Protein AF-A0A2T1G6W3-F1 (afdb_monomer)

Nearest PDB structures (foldseek):
  4z49-assembly1_A  TM=8.421E-01  e=3.436E-03  Homo sapiens
  2cb9-assembly1_A  TM=8.419E-01  e=1.562E-01  Bacillus subtilis
  1jmk-assembly1_C  TM=7.983E-01  e=1.045E-01  Bacillus subtilis
  2cbg-assembly1_A  TM=8.289E-01  e=2.042E-01  Bacillus subt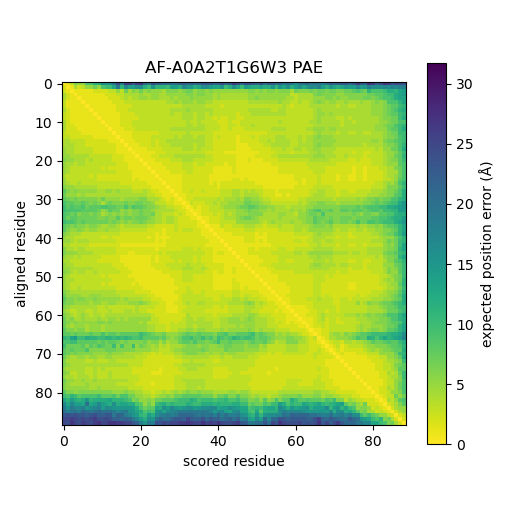ilis
  8w2d-assembly2_B  TM=5.498E-01  e=6.377E-01  Paraburkholderia acidicola

Foldseek 3Di:
DDPVVVVVVCVVPDDAAADADEDEAEAEPDDDPVCVVPQQSPCVVRYNHHYHYHYAYDDPVPCCDPPNVVRVVVVVVVVVVVVVVVVVD

InterPro domains:
  IPR029058 Alpha/Beta hydrolase fold [G3DSA:3.40.50.1820] (2-84)
  IPR029058 Alpha/Beta hydrolase fold [SSF53474] (4-80)

Structure (mmCIF, N/CA/C/O backbone):
data_AF-A0A2T1G6W3-F1
#
_entry.id   AF-A0A2T1G6W3-F1
#
loop_
_atom_site.group_PDB
_atom_site.id
_atom_site.type_symbol
_atom_site.label_atom_id
_atom_site.label_alt_id
_atom_site.label_comp_id
_atom_site.label_asym_id
_atom_site.label_entity_id
_atom_site.label_seq_id
_atom_site.pdbx_PDB_ins_code
_atom_site.Cartn_x
_atom_site.Cartn_y
_atom_site.Cartn_z
_atom_site.occupancy
_atom_site.B_iso_or_equiv
_atom_site.auth_seq_id
_atom_site.auth_comp_id
_atom_site.auth_asym_id
_atom_site.auth_atom_id
_atom_site.pdbx_PDB_model_num
ATOM 1 N N . LEU A 1 1 ? -5.551 -23.746 -17.389 1.00 66.00 1 LEU A N 1
ATOM 2 C CA . LEU A 1 1 ? -5.546 -22.269 -17.305 1.00 66.00 1 LEU A CA 1
ATOM 3 C C . LEU A 1 1 ? -4.136 -21.824 -16.959 1.00 66.00 1 LEU A C 1
ATOM 5 O O . LEU A 1 1 ? -3.506 -22.485 -16.139 1.00 66.00 1 LEU A O 1
ATOM 9 N N . ASN A 1 2 ? -3.627 -20.786 -17.619 1.00 93.50 2 ASN A N 1
ATOM 10 C CA . ASN A 1 2 ? -2.352 -20.164 -17.263 1.00 93.50 2 ASN A CA 1
ATOM 11 C C . ASN A 1 2 ? -2.510 -19.454 -15.903 1.00 93.50 2 ASN A C 1
ATOM 13 O O . ASN A 1 2 ? -3.562 -18.878 -15.634 1.00 93.50 2 ASN A O 1
ATOM 17 N N . ILE A 1 3 ? -1.489 -19.508 -15.043 1.00 95.31 3 ILE A N 1
ATOM 18 C CA . ILE A 1 3 ? -1.501 -18.873 -13.712 1.00 95.31 3 ILE A CA 1
ATOM 19 C C . ILE A 1 3 ? -1.770 -17.366 -13.827 1.00 95.31 3 ILE A C 1
ATOM 21 O O . ILE A 1 3 ? -2.517 -16.817 -13.021 1.00 95.31 3 ILE A O 1
ATOM 25 N N . ILE A 1 4 ? -1.208 -16.714 -14.849 1.00 95.50 4 ILE A N 1
ATOM 26 C CA . ILE A 1 4 ? -1.404 -15.278 -15.081 1.00 95.50 4 ILE A CA 1
ATOM 27 C C . ILE A 1 4 ? -2.881 -14.978 -15.368 1.00 95.50 4 ILE A C 1
ATOM 29 O O . ILE A 1 4 ? -3.453 -14.091 -14.741 1.00 95.50 4 ILE A O 1
ATOM 33 N N . ASP A 1 5 ? -3.518 -15.769 -16.236 1.00 96.06 5 ASP A N 1
ATOM 34 C CA . ASP A 1 5 ? -4.935 -15.597 -16.583 1.00 96.06 5 ASP A CA 1
ATOM 35 C C . ASP A 1 5 ? -5.842 -15.813 -15.363 1.00 96.06 5 ASP A C 1
ATOM 37 O O . ASP A 1 5 ? -6.810 -15.079 -15.163 1.00 96.06 5 ASP A O 1
ATOM 41 N N . CYS A 1 6 ? -5.516 -16.792 -14.511 1.00 97.00 6 CYS A N 1
ATOM 42 C CA . CYS A 1 6 ? -6.243 -17.026 -13.263 1.00 97.00 6 CYS A CA 1
ATOM 43 C C . CYS A 1 6 ? -6.151 -15.829 -12.309 1.00 97.00 6 CYS A C 1
ATOM 45 O O . CYS A 1 6 ? -7.166 -15.436 -11.736 1.00 97.00 6 CYS A O 1
ATOM 47 N N . ASN A 1 7 ? -4.958 -15.251 -12.142 1.00 96.56 7 ASN A N 1
ATOM 48 C CA . ASN A 1 7 ? -4.756 -14.101 -11.262 1.00 96.56 7 ASN A CA 1
ATOM 49 C C . ASN A 1 7 ? -5.508 -12.871 -11.777 1.00 96.56 7 ASN A C 1
ATOM 51 O O . ASN A 1 7 ? -6.201 -12.222 -10.997 1.00 96.56 7 ASN A O 1
ATOM 55 N N . LEU A 1 8 ? -5.450 -12.611 -13.088 1.00 96.31 8 LEU A N 1
ATOM 56 C CA . LEU A 1 8 ? -6.199 -11.520 -13.713 1.00 96.31 8 LEU A CA 1
ATOM 57 C C . LEU A 1 8 ? -7.711 -11.704 -13.530 1.00 96.31 8 LEU A C 1
ATOM 59 O O . LEU A 1 8 ? -8.426 -10.771 -13.172 1.00 96.31 8 LEU A O 1
ATOM 63 N N . GLN A 1 9 ? -8.216 -12.922 -13.730 1.00 97.31 9 GL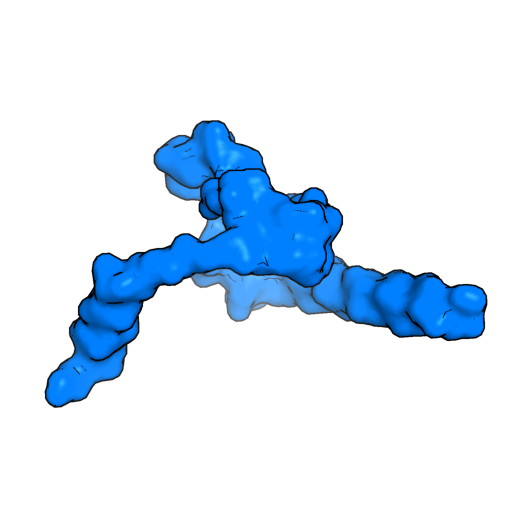N A N 1
ATOM 64 C CA . GLN A 1 9 ? -9.637 -13.203 -13.541 1.00 97.31 9 GLN A CA 1
ATOM 65 C C . GLN A 1 9 ? -10.068 -13.036 -12.077 1.00 97.31 9 GLN A C 1
ATOM 67 O O . GLN A 1 9 ? -11.172 -12.551 -11.817 1.00 97.31 9 GLN A O 1
ATOM 72 N N . ALA A 1 10 ? -9.222 -13.439 -11.127 1.00 97.06 10 ALA A N 1
ATOM 73 C CA . ALA A 1 10 ? -9.476 -13.259 -9.703 1.00 97.06 10 ALA A CA 1
ATOM 74 C C . ALA A 1 10 ? -9.501 -11.773 -9.321 1.00 97.06 10 ALA A C 1
ATOM 76 O O . ALA A 1 10 ? -10.422 -11.355 -8.624 1.00 97.06 10 ALA A O 1
ATOM 77 N N . GLU A 1 11 ? -8.555 -10.979 -9.825 1.00 95.62 11 GLU A N 1
ATOM 78 C CA . GLU A 1 11 ? -8.502 -9.527 -9.630 1.00 95.62 11 GLU A CA 1
ATOM 79 C C . GLU A 1 11 ? -9.782 -8.843 -10.133 1.00 95.62 11 GLU A C 1
ATOM 81 O O . GLU A 1 11 ? -10.441 -8.134 -9.375 1.00 95.62 11 GLU A O 1
ATOM 86 N N . LEU A 1 12 ? -10.207 -9.136 -11.368 1.00 96.38 12 LEU A N 1
ATOM 87 C CA . LEU A 1 12 ? -11.420 -8.556 -11.964 1.00 96.38 12 LEU A CA 1
ATOM 88 C C . LEU A 1 12 ? -12.703 -8.910 -11.195 1.00 96.38 12 LEU A C 1
ATOM 90 O O . LEU A 1 12 ? -13.647 -8.112 -11.134 1.00 96.38 12 LEU A O 1
ATOM 94 N N . ASN A 1 13 ? -12.753 -10.112 -10.618 1.00 97.81 13 ASN A N 1
ATOM 95 C CA . ASN A 1 13 ? -13.915 -10.610 -9.885 1.00 97.81 13 ASN A CA 1
ATOM 96 C C . ASN A 1 13 ? -13.922 -10.187 -8.416 1.00 97.81 13 ASN A C 1
ATOM 98 O O 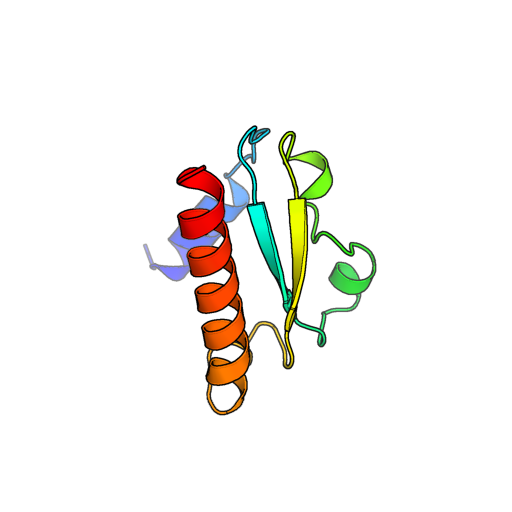. ASN A 1 13 ? -14.985 -10.193 -7.787 1.00 97.81 13 ASN A O 1
ATOM 102 N N . TYR A 1 14 ? -12.766 -9.836 -7.853 1.00 97.44 14 TYR A N 1
ATOM 103 C CA . TYR A 1 14 ? -12.675 -9.453 -6.457 1.00 97.44 14 TYR A CA 1
ATOM 104 C C . TYR A 1 14 ? -13.435 -8.146 -6.208 1.00 97.44 14 TYR A C 1
ATOM 106 O O . TYR A 1 14 ? -13.411 -7.193 -6.991 1.00 97.44 14 TYR A O 1
ATOM 114 N N . ARG A 1 15 ? -14.171 -8.119 -5.099 1.00 96.88 15 ARG A N 1
ATOM 115 C CA . ARG A 1 15 ? -14.878 -6.937 -4.610 1.00 96.88 15 ARG A CA 1
ATOM 116 C C . ARG A 1 15 ? -14.390 -6.693 -3.198 1.00 96.88 15 ARG A C 1
ATOM 118 O O . ARG A 1 15 ? -14.772 -7.420 -2.278 1.00 96.88 15 ARG A O 1
ATOM 125 N N . ALA A 1 16 ? -13.501 -5.712 -3.065 1.00 95.69 16 ALA A N 1
ATOM 126 C CA . ALA A 1 16 ? -12.953 -5.324 -1.779 1.00 95.69 16 ALA A CA 1
ATOM 127 C C . ALA A 1 16 ? -14.085 -4.919 -0.824 1.00 95.69 16 ALA A C 1
ATOM 129 O O . ALA A 1 16 ? -15.084 -4.325 -1.229 1.00 95.69 16 ALA A O 1
ATOM 130 N N . ARG A 1 17 ? -13.939 -5.292 0.446 1.00 96.94 17 ARG A N 1
ATOM 131 C CA . ARG A 1 17 ? -14.876 -4.958 1.522 1.00 96.94 17 ARG A CA 1
ATOM 132 C C . ARG A 1 17 ? -14.153 -4.109 2.549 1.00 96.94 17 ARG A C 1
ATOM 134 O O . ARG A 1 17 ? -12.928 -4.180 2.639 1.00 96.94 17 ARG A O 1
ATOM 141 N N . SER A 1 18 ? -14.916 -3.369 3.344 1.00 97.88 18 SER A N 1
ATOM 142 C CA . SER A 1 18 ? -14.343 -2.601 4.441 1.00 97.88 18 SER A CA 1
ATOM 143 C C . SER A 1 18 ? -13.555 -3.503 5.393 1.00 97.88 18 SER A C 1
ATOM 145 O O . SER A 1 18 ? -14.001 -4.601 5.738 1.00 97.88 18 SER A O 1
ATOM 147 N N . TYR A 1 19 ? -12.388 -3.030 5.815 1.00 97.81 19 TYR A N 1
ATOM 148 C CA . TYR A 1 19 ? -11.483 -3.728 6.712 1.00 97.81 19 TYR A CA 1
ATOM 149 C C . TYR A 1 19 ? -11.300 -2.913 8.001 1.00 97.81 19 TYR A C 1
ATOM 151 O O . TYR A 1 19 ? -10.799 -1.788 7.941 1.00 97.81 19 TYR A O 1
ATOM 159 N N . PRO A 1 20 ? -11.696 -3.451 9.169 1.00 97.50 20 PRO A N 1
ATOM 160 C CA . PRO A 1 20 ? -11.656 -2.702 10.421 1.00 97.50 20 PRO A CA 1
ATOM 161 C C . PRO A 1 20 ? -10.297 -2.706 11.116 1.00 97.50 20 PRO A C 1
ATOM 163 O O . PRO A 1 20 ? -10.124 -1.985 12.093 1.00 97.50 20 PRO A O 1
ATOM 166 N N . GLY A 1 21 ? -9.352 -3.524 10.653 1.00 96.25 21 GLY A N 1
ATOM 167 C CA . GLY A 1 21 ? -8.013 -3.565 11.223 1.00 96.25 21 GLY A CA 1
ATOM 168 C C . GLY A 1 21 ? -7.130 -2.422 10.730 1.00 96.25 21 GLY A C 1
ATOM 169 O O . GLY A 1 21 ? -7.413 -1.770 9.724 1.00 96.25 21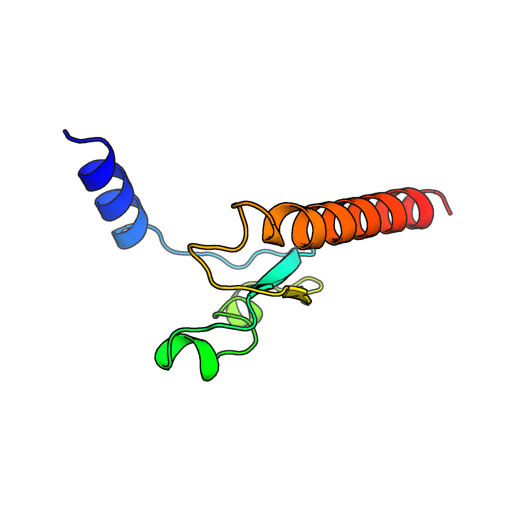 GLY A O 1
ATOM 170 N N . ASP A 1 22 ? -6.014 -2.237 11.424 1.00 95.94 22 ASP A N 1
ATOM 171 C CA . ASP A 1 22 ? -4.996 -1.271 11.033 1.00 95.94 22 ASP A CA 1
ATOM 172 C C . ASP A 1 22 ? -4.161 -1.795 9.858 1.00 95.94 22 ASP A C 1
ATOM 174 O O . ASP A 1 22 ? -3.765 -2.966 9.833 1.00 95.94 22 ASP A O 1
ATOM 178 N N . ILE A 1 23 ? -3.840 -0.912 8.912 1.00 96.62 23 ILE A N 1
ATOM 179 C CA . ILE A 1 23 ? -2.994 -1.194 7.748 1.00 96.62 23 ILE A CA 1
ATOM 180 C C . ILE A 1 23 ? -1.808 -0.228 7.725 1.00 96.62 23 ILE A C 1
ATOM 182 O O . ILE A 1 23 ? -1.973 0.986 7.835 1.00 96.62 23 ILE A O 1
ATOM 186 N N . ASP A 1 24 ? -0.610 -0.781 7.529 1.00 97.06 24 ASP A N 1
ATOM 187 C CA . ASP A 1 24 ? 0.579 -0.035 7.120 1.00 97.06 24 ASP A CA 1
ATOM 188 C C . ASP A 1 24 ? 0.761 -0.215 5.606 1.00 97.06 24 ASP A C 1
ATOM 190 O O . ASP A 1 24 ? 1.038 -1.317 5.129 1.00 97.06 24 ASP A O 1
ATOM 194 N N . LEU A 1 25 ? 0.561 0.858 4.843 1.00 97.00 25 LEU A N 1
ATOM 195 C CA . LEU A 1 25 ? 0.678 0.888 3.389 1.00 97.00 25 LEU A CA 1
ATOM 196 C C . LEU A 1 25 ? 2.047 1.441 2.985 1.00 97.00 25 LEU A C 1
ATOM 198 O O . LEU A 1 25 ? 2.332 2.617 3.198 1.00 97.00 25 LEU A O 1
ATOM 202 N N . PHE A 1 26 ? 2.878 0.620 2.345 1.00 95.81 26 PHE A N 1
ATOM 203 C CA . PHE A 1 26 ? 4.165 1.057 1.798 1.00 95.81 26 PHE A CA 1
ATOM 204 C C . PHE A 1 26 ? 3.987 1.544 0.357 1.00 95.81 26 PHE A C 1
ATOM 206 O O . PHE A 1 26 ? 3.756 0.754 -0.559 1.00 95.81 26 PHE A O 1
ATOM 213 N N . ARG A 1 27 ? 4.068 2.859 0.153 1.00 95.69 27 ARG A N 1
ATOM 214 C CA . ARG A 1 27 ? 3.827 3.522 -1.133 1.00 95.69 27 ARG A CA 1
ATOM 215 C C . ARG A 1 27 ? 5.148 3.872 -1.810 1.00 95.69 27 ARG A C 1
ATOM 217 O O . ARG A 1 27 ? 5.918 4.654 -1.271 1.00 95.69 27 ARG A O 1
ATOM 224 N N . CYS A 1 28 ? 5.397 3.372 -3.017 1.00 94.31 28 CYS A N 1
ATOM 225 C CA . CYS A 1 28 ? 6.580 3.776 -3.785 1.00 94.31 28 CYS A CA 1
ATOM 226 C C . CYS A 1 28 ? 6.508 5.258 -4.204 1.00 94.31 28 CYS A C 1
ATOM 228 O O . CYS A 1 28 ? 5.434 5.741 -4.557 1.00 94.31 28 CYS A O 1
ATOM 230 N N . GLN A 1 29 ? 7.628 5.976 -4.216 1.00 92.38 29 GLN A N 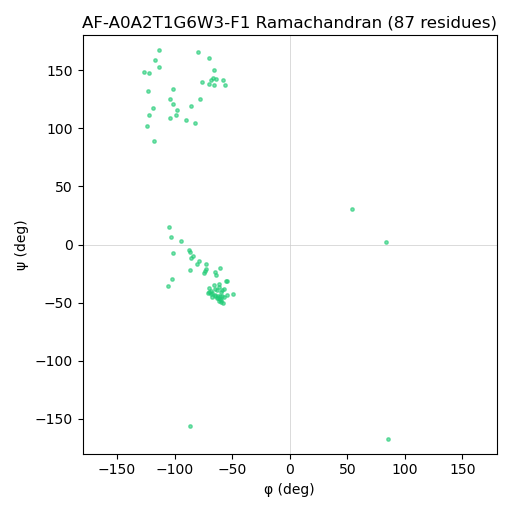1
ATOM 231 C CA . GLN A 1 29 ? 7.679 7.370 -4.678 1.00 92.38 29 GLN A CA 1
ATOM 232 C C . GLN A 1 29 ? 7.480 7.480 -6.194 1.00 92.38 29 GLN A C 1
ATOM 234 O O . GLN A 1 29 ? 6.804 8.390 -6.673 1.00 92.38 29 GLN A O 1
ATOM 239 N N . VAL A 1 30 ? 8.030 6.533 -6.963 1.00 92.81 30 VAL A N 1
ATOM 240 C CA . VAL A 1 30 ? 7.828 6.486 -8.414 1.00 92.81 30 VAL A CA 1
ATOM 241 C C . VAL A 1 30 ? 6.498 5.797 -8.703 1.00 92.81 30 VAL A C 1
ATOM 243 O O . VAL A 1 30 ? 6.371 4.573 -8.605 1.00 92.81 30 VAL A O 1
ATOM 246 N N . GLN A 1 31 ? 5.504 6.605 -9.066 1.00 92.56 31 GLN A N 1
ATOM 247 C CA . GLN A 1 31 ? 4.138 6.176 -9.356 1.00 92.56 31 GLN A CA 1
ATOM 248 C C . GLN A 1 31 ? 3.780 6.384 -10.825 1.00 92.56 31 GLN A C 1
ATOM 250 O O . GLN A 1 31 ? 4.283 7.292 -11.487 1.00 92.56 31 GLN A O 1
ATOM 255 N N . LEU A 1 32 ? 2.853 5.562 -11.316 1.00 89.00 32 LEU A N 1
ATOM 256 C CA . LEU A 1 32 ? 2.120 5.892 -12.534 1.00 89.00 32 LEU A CA 1
ATOM 257 C C . LEU A 1 32 ? 1.253 7.131 -12.278 1.00 89.00 32 LEU A C 1
ATOM 259 O O . LEU A 1 32 ? 0.801 7.356 -11.153 1.00 89.00 32 LEU A O 1
ATOM 263 N N . LEU A 1 33 ? 1.010 7.925 -13.322 1.00 87.94 33 LEU A N 1
ATOM 264 C CA . LEU A 1 33 ? 0.284 9.192 -13.202 1.00 87.94 33 LEU A CA 1
ATOM 265 C C . LEU A 1 33 ? -1.087 9.010 -12.535 1.00 87.94 33 LEU A C 1
ATOM 267 O O . LEU A 1 33 ? -1.434 9.769 -11.637 1.00 87.94 33 LEU A O 1
ATOM 271 N N . GLU A 1 34 ? -1.822 7.969 -12.914 1.00 87.44 34 GLU A N 1
ATOM 272 C CA . GLU A 1 34 ? -3.131 7.640 -12.340 1.00 87.44 34 GLU A CA 1
ATOM 273 C C . GLU A 1 34 ? -3.057 7.444 -10.818 1.00 87.44 34 GLU A C 1
ATOM 275 O O . GLU A 1 34 ? -3.832 8.041 -10.077 1.00 87.44 34 GLU A O 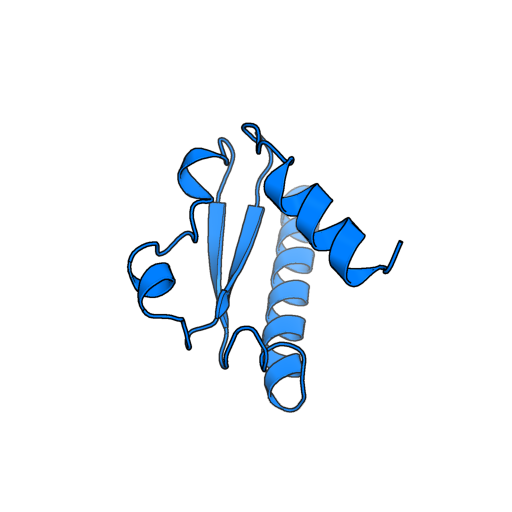1
ATOM 280 N N . ASN A 1 35 ? -2.050 6.715 -10.331 1.00 87.44 35 ASN A N 1
ATOM 281 C CA . ASN A 1 35 ? -1.857 6.450 -8.902 1.00 87.44 35 ASN A CA 1
ATOM 282 C C . ASN A 1 35 ? -1.356 7.673 -8.127 1.00 87.44 35 ASN A C 1
ATOM 284 O O . ASN A 1 35 ? -1.520 7.748 -6.907 1.00 87.44 35 ASN A O 1
ATOM 288 N N . SER A 1 36 ? -0.719 8.635 -8.802 1.00 85.44 36 SER A N 1
ATOM 289 C CA . SER A 1 36 ? -0.212 9.850 -8.154 1.00 85.44 36 SER A CA 1
ATOM 290 C C . SER A 1 36 ? -1.335 10.719 -7.578 1.00 85.44 36 SER A C 1
ATOM 292 O O . SER A 1 36 ? -1.118 11.401 -6.580 1.00 85.44 36 SER A O 1
ATOM 294 N N . LEU A 1 37 ? -2.544 10.618 -8.143 1.00 89.31 37 LEU A N 1
ATOM 295 C CA . LEU A 1 37 ? -3.736 11.343 -7.700 1.00 89.31 37 LEU A CA 1
ATOM 296 C C . LEU A 1 37 ? -4.406 10.730 -6.462 1.00 89.31 37 LEU A C 1
ATOM 298 O O . LEU A 1 37 ? -5.226 11.393 -5.832 1.00 89.31 37 LEU A O 1
ATOM 302 N N . TYR A 1 38 ? -4.042 9.499 -6.095 1.00 92.81 38 TYR A N 1
ATOM 303 C CA . TYR A 1 38 ? -4.595 8.777 -4.948 1.00 92.81 38 TYR A CA 1
ATOM 304 C C . TYR A 1 38 ? -3.474 8.490 -3.946 1.00 92.81 38 TYR A C 1
ATOM 306 O O . TYR A 1 38 ? -2.823 7.446 -4.054 1.00 92.81 38 TYR A O 1
ATOM 314 N N . PRO A 1 39 ? -3.192 9.398 -2.988 1.00 92.06 39 PRO A N 1
ATOM 315 C CA . PRO A 1 39 ? -2.102 9.233 -2.020 1.00 92.06 39 PRO A CA 1
ATOM 316 C C . PRO A 1 39 ? -2.174 7.919 -1.232 1.00 92.06 39 PRO A C 1
ATOM 318 O O . PRO A 1 39 ? -1.146 7.323 -0.922 1.00 92.06 39 PRO A O 1
ATOM 321 N N . ASP A 1 40 ? -3.380 7.419 -0.989 1.00 95.69 40 ASP A N 1
ATOM 322 C CA . ASP A 1 40 ? -3.680 6.175 -0.282 1.00 95.69 40 ASP A CA 1
ATOM 323 C C . ASP A 1 40 ? -3.873 4.959 -1.201 1.00 95.69 40 ASP A C 1
ATOM 325 O O . ASP A 1 40 ? -4.200 3.882 -0.713 1.00 95.69 40 ASP A O 1
ATOM 329 N N . LEU A 1 41 ? -3.697 5.112 -2.519 1.00 95.19 41 LEU A N 1
ATOM 330 C CA . LEU A 1 41 ? -3.925 4.067 -3.525 1.00 95.19 41 LEU A CA 1
ATOM 331 C C . LEU A 1 41 ? -5.333 3.437 -3.447 1.00 95.19 41 LEU A C 1
ATOM 333 O O . LEU A 1 41 ? -5.497 2.259 -3.758 1.00 95.19 41 LEU A O 1
ATOM 337 N N . GLY A 1 42 ? -6.339 4.204 -3.010 1.00 94.31 42 GLY A N 1
ATOM 338 C CA . GLY A 1 42 ? -7.728 3.747 -2.880 1.00 94.31 42 GLY A CA 1
ATOM 339 C C . GLY A 1 42 ? -8.041 3.006 -1.576 1.00 94.31 42 GLY A C 1
ATOM 340 O O . GLY A 1 42 ? -9.170 2.558 -1.381 1.00 94.31 42 GLY A O 1
ATOM 341 N N . TRP A 1 43 ? -7.080 2.876 -0.655 1.00 97.12 43 TRP A N 1
ATOM 342 C CA . TRP A 1 43 ? -7.305 2.187 0.619 1.00 97.12 43 TRP A CA 1
ATOM 343 C C . TRP A 1 43 ? -8.140 2.992 1.621 1.00 97.12 43 TRP A C 1
ATOM 345 O O . TRP A 1 43 ? -8.779 2.383 2.480 1.00 97.12 43 TRP A O 1
ATOM 355 N N . GLY A 1 44 ? -8.177 4.324 1.531 1.00 96.25 44 GLY A N 1
ATOM 356 C CA . GLY A 1 44 ? -8.892 5.173 2.488 1.00 96.25 44 GLY A CA 1
ATOM 357 C C . GLY A 1 44 ? -10.407 4.975 2.490 1.00 96.25 44 GLY A C 1
ATOM 358 O O . GLY A 1 44 ? -11.045 5.201 3.512 1.00 96.25 44 GLY A O 1
ATOM 359 N N . GLU A 1 45 ? -10.989 4.482 1.395 1.00 95.38 45 GLU A N 1
ATOM 360 C CA . GLU A 1 45 ? -12.418 4.139 1.332 1.00 95.38 45 GLU A CA 1
ATOM 361 C C . GLU A 1 45 ? -12.736 2.769 1.959 1.00 95.38 45 GLU A C 1
ATOM 363 O O . GLU A 1 45 ? -13.891 2.463 2.262 1.00 95.38 45 GLU A O 1
ATOM 368 N N . LEU A 1 46 ? -11.719 1.925 2.151 1.00 97.62 46 LEU A N 1
ATOM 369 C CA . LEU A 1 46 ? -11.876 0.541 2.598 1.00 97.62 46 LEU A CA 1
ATOM 370 C C . LEU A 1 46 ? -11.467 0.352 4.059 1.00 97.62 46 LEU A C 1
ATOM 372 O O . LEU A 1 46 ? -12.070 -0.457 4.762 1.00 97.62 46 LEU A O 1
ATOM 376 N N . VAL A 1 47 ? -10.446 1.058 4.534 1.00 98.12 47 VAL A N 1
ATOM 377 C CA . VAL A 1 47 ? -9.926 0.878 5.894 1.00 98.12 47 VAL A CA 1
ATOM 378 C C . VAL A 1 47 ? -10.723 1.726 6.875 1.00 98.12 47 VAL A C 1
ATOM 380 O O . VAL A 1 47 ? -10.735 2.947 6.780 1.00 98.12 47 VAL A O 1
ATOM 383 N N . THR A 1 48 ? -11.364 1.079 7.850 1.00 97.50 48 THR A N 1
ATOM 384 C CA . THR A 1 48 ? -12.069 1.779 8.940 1.00 97.50 48 THR A CA 1
ATOM 385 C C . THR A 1 48 ? -11.270 1.804 10.244 1.00 97.50 48 THR A C 1
ATOM 387 O O . THR A 1 48 ? -11.693 2.447 11.201 1.00 97.50 48 THR A O 1
ATOM 390 N N . GLY A 1 49 ? -10.141 1.089 10.296 1.00 96.06 49 GLY A N 1
ATOM 391 C CA . GLY A 1 49 ? -9.117 1.228 11.332 1.00 96.06 49 GLY A CA 1
ATOM 392 C C . GLY A 1 49 ? -8.110 2.333 10.993 1.00 96.06 49 GLY A C 1
ATOM 393 O O . GLY A 1 49 ? -8.390 3.244 10.212 1.00 96.06 49 GLY A O 1
ATOM 394 N N . ARG A 1 50 ? -6.902 2.254 11.553 1.00 96.00 50 ARG A N 1
ATOM 395 C CA . ARG A 1 50 ? -5.812 3.174 11.210 1.00 96.00 50 ARG A CA 1
ATOM 396 C C . ARG A 1 50 ? -5.184 2.788 9.872 1.00 96.00 50 ARG A C 1
ATOM 398 O O . ARG A 1 50 ? -4.659 1.687 9.732 1.00 96.00 50 ARG A O 1
ATOM 405 N N . LEU A 1 51 ? -5.132 3.728 8.933 1.00 97.56 51 LEU A N 1
ATOM 406 C CA . LEU A 1 51 ? -4.324 3.618 7.717 1.00 97.56 51 LEU A CA 1
ATOM 407 C C . LEU A 1 51 ? -3.069 4.489 7.851 1.00 97.56 51 LEU A C 1
ATOM 409 O O . LEU A 1 51 ? -3.157 5.714 7.831 1.00 97.56 51 LEU A O 1
ATOM 413 N N . GLN A 1 52 ? -1.903 3.861 7.995 1.00 97.31 52 GLN A N 1
ATOM 414 C CA . GLN A 1 52 ? -0.612 4.547 8.025 1.00 97.31 52 GLN A CA 1
ATOM 415 C C . GLN A 1 52 ? 0.103 4.349 6.691 1.00 97.31 52 GLN A C 1
ATOM 417 O O . GLN A 1 52 ? 0.335 3.218 6.277 1.00 97.31 52 GLN A O 1
ATOM 422 N N . ILE A 1 53 ? 0.492 5.439 6.035 1.00 97.00 53 ILE A N 1
ATOM 423 C CA . ILE A 1 53 ? 1.217 5.388 4.762 1.00 97.00 53 ILE A CA 1
ATOM 424 C C . ILE A 1 53 ? 2.705 5.638 5.023 1.00 97.00 53 ILE A C 1
ATOM 426 O O . ILE A 1 53 ? 3.065 6.561 5.756 1.00 97.00 53 ILE A O 1
ATOM 430 N N . HIS A 1 54 ? 3.559 4.816 4.417 1.00 95.50 54 HIS A N 1
ATOM 431 C CA . HIS A 1 54 ? 5.017 4.890 4.476 1.00 95.50 54 HIS A CA 1
ATOM 432 C C . HIS A 1 54 ? 5.560 5.013 3.057 1.00 95.50 54 HIS A C 1
ATOM 434 O O . HIS A 1 54 ? 5.477 4.064 2.279 1.00 95.50 54 HIS A O 1
ATOM 440 N N . GLU A 1 55 ? 6.130 6.157 2.695 1.00 94.38 55 GLU A N 1
ATOM 441 C CA . GLU A 1 55 ? 6.754 6.292 1.376 1.00 94.38 55 GLU A CA 1
ATOM 442 C C . GLU A 1 55 ? 8.040 5.467 1.300 1.00 94.38 55 GLU A C 1
ATOM 444 O O . GLU A 1 55 ? 8.821 5.472 2.248 1.00 94.38 55 GLU A O 1
ATOM 449 N N . ILE A 1 56 ? 8.286 4.769 0.193 1.00 93.44 56 ILE A N 1
ATOM 450 C CA . ILE A 1 56 ? 9.513 4.009 -0.085 1.00 93.44 56 ILE A CA 1
ATOM 451 C C . ILE A 1 56 ? 10.110 4.430 -1.426 1.00 93.44 56 ILE A C 1
ATOM 453 O O . ILE A 1 56 ? 9.382 4.801 -2.346 1.00 93.44 56 ILE A O 1
ATOM 457 N N . ASP A 1 57 ? 11.432 4.370 -1.532 1.00 91.00 57 ASP A N 1
ATOM 458 C CA . ASP A 1 57 ? 12.130 4.736 -2.761 1.00 91.00 57 ASP A CA 1
ATOM 459 C C . ASP A 1 57 ? 11.871 3.698 -3.868 1.00 91.00 57 ASP A C 1
ATOM 461 O O . ASP A 1 57 ? 11.457 2.562 -3.613 1.00 91.00 57 ASP A O 1
ATOM 465 N N . GLY A 1 58 ? 12.094 4.106 -5.116 1.00 90.44 58 GLY A N 1
ATOM 466 C CA . GLY A 1 58 ? 11.922 3.245 -6.283 1.00 90.44 58 GLY A CA 1
ATOM 467 C C . GLY A 1 58 ? 10.490 3.200 -6.824 1.00 90.44 58 GLY A C 1
ATOM 468 O O . GLY A 1 58 ? 9.639 4.035 -6.510 1.00 90.44 58 GLY A O 1
ATOM 469 N N . SER A 1 59 ? 10.250 2.233 -7.711 1.00 92.12 59 SER A N 1
ATOM 470 C CA . SER A 1 59 ? 8.976 2.023 -8.416 1.00 92.12 59 SER A CA 1
ATOM 471 C C . SER A 1 59 ? 8.312 0.716 -8.000 1.00 92.12 59 SER A C 1
ATOM 473 O O . SER A 1 59 ? 8.970 -0.157 -7.441 1.00 92.12 59 SER A O 1
ATOM 475 N N . HIS A 1 60 ? 7.039 0.527 -8.359 1.00 91.44 60 HIS A N 1
ATOM 476 C CA . HIS A 1 60 ? 6.305 -0.718 -8.094 1.00 91.44 60 HIS A CA 1
ATOM 477 C C . HIS A 1 60 ? 7.075 -1.989 -8.515 1.00 91.44 60 HIS A C 1
ATOM 479 O O . HIS A 1 60 ? 7.131 -2.960 -7.769 1.00 91.44 60 HIS A O 1
ATOM 485 N N . TYR A 1 61 ? 7.725 -1.968 -9.685 1.00 90.38 61 TYR A N 1
ATOM 486 C CA . TYR A 1 61 ? 8.492 -3.112 -10.201 1.00 90.38 61 TYR A CA 1
ATOM 487 C C . TYR A 1 61 ? 9.945 -3.173 -9.700 1.00 90.38 61 TYR A C 1
ATOM 489 O O . TYR A 1 61 ? 10.631 -4.170 -9.937 1.00 90.38 61 TYR A O 1
ATOM 497 N N . GLY A 1 62 ? 10.431 -2.101 -9.066 1.00 90.62 62 GLY A N 1
ATOM 498 C CA . GLY A 1 62 ? 11.805 -1.967 -8.575 1.00 90.62 62 GLY A CA 1
ATOM 499 C C . GLY A 1 62 ? 11.951 -2.165 -7.068 1.00 90.62 62 GLY A C 1
ATOM 500 O O . GLY A 1 62 ? 12.968 -2.683 -6.637 1.00 90.62 62 GLY A O 1
ATOM 501 N N . ALA A 1 63 ? 10.924 -1.846 -6.276 1.00 89.50 63 ALA A N 1
ATOM 502 C CA . ALA A 1 63 ? 11.004 -1.773 -4.814 1.00 89.50 63 ALA A CA 1
ATOM 503 C C . ALA A 1 63 ? 11.392 -3.089 -4.110 1.00 89.50 63 ALA A C 1
ATOM 505 O O . ALA A 1 63 ? 11.828 -3.071 -2.963 1.00 89.50 63 ALA A O 1
ATOM 506 N N . LEU A 1 64 ? 11.219 -4.232 -4.782 1.00 89.56 64 LEU A N 1
ATOM 507 C CA . LEU A 1 64 ? 11.588 -5.561 -4.277 1.00 89.56 64 LEU A CA 1
ATOM 508 C C . LEU A 1 64 ? 12.860 -6.120 -4.935 1.00 89.56 64 LEU A C 1
ATOM 510 O O . LEU A 1 64 ? 13.095 -7.329 -4.901 1.00 89.56 64 LEU A O 1
ATOM 514 N N . ARG A 1 65 ? 13.638 -5.270 -5.607 1.00 89.44 65 ARG A N 1
ATOM 515 C CA . ARG A 1 65 ? 14.890 -5.629 -6.272 1.00 89.44 65 ARG A CA 1
ATOM 516 C C . ARG A 1 65 ? 16.020 -4.783 -5.721 1.00 89.44 65 ARG A C 1
ATOM 518 O O . ARG A 1 65 ? 15.832 -3.619 -5.376 1.00 89.44 65 ARG A O 1
ATOM 525 N N . ASP A 1 66 ? 17.210 -5.366 -5.688 1.00 84.12 66 ASP A N 1
ATOM 526 C CA . ASP A 1 66 ? 18.387 -4.643 -5.229 1.00 84.12 66 ASP A CA 1
ATOM 527 C C . ASP A 1 66 ? 18.702 -3.465 -6.166 1.00 84.12 66 ASP A C 1
ATOM 529 O O . ASP A 1 66 ? 18.555 -3.595 -7.388 1.00 84.12 66 ASP A O 1
ATOM 533 N N . PRO A 1 67 ? 19.145 -2.319 -5.616 1.00 82.31 67 PRO A N 1
ATOM 534 C CA . PRO A 1 67 ? 19.489 -2.081 -4.205 1.00 82.31 67 PRO A CA 1
ATOM 535 C C . PRO A 1 67 ? 18.311 -1.653 -3.302 1.00 82.31 67 PRO A C 1
ATOM 537 O O . PRO A 1 67 ? 18.495 -1.516 -2.089 1.00 82.31 67 PRO A O 1
ATOM 540 N N . ASP A 1 68 ? 17.120 -1.443 -3.865 1.00 80.25 68 ASP A N 1
ATOM 541 C CA . ASP A 1 68 ? 15.985 -0.788 -3.197 1.00 80.25 68 ASP A CA 1
ATOM 542 C C . ASP A 1 68 ? 15.319 -1.670 -2.117 1.00 80.25 68 ASP A C 1
ATOM 544 O O . ASP A 1 68 ? 14.703 -1.155 -1.177 1.00 80.25 68 ASP A O 1
ATOM 548 N N . THR A 1 69 ? 15.510 -2.995 -2.176 1.00 87.25 69 THR A N 1
ATOM 549 C CA . THR A 1 69 ? 14.935 -3.977 -1.233 1.00 87.25 69 THR A CA 1
ATOM 550 C C . THR A 1 69 ? 15.266 -3.688 0.238 1.00 87.25 69 THR A C 1
ATOM 552 O O . THR A 1 69 ? 14.469 -3.968 1.136 1.00 87.25 69 THR 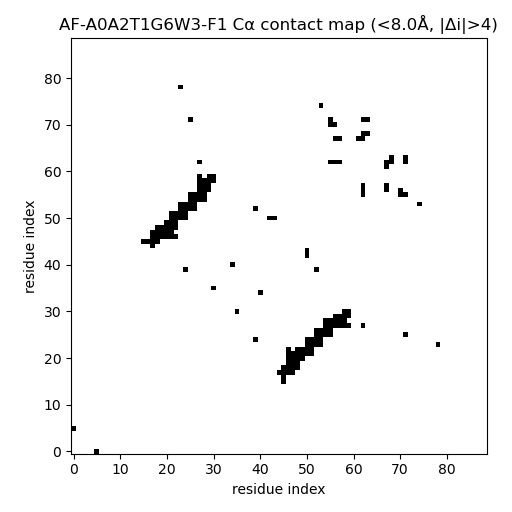A O 1
ATOM 555 N N . ASN A 1 70 ? 16.430 -3.094 0.515 1.00 85.94 70 ASN A N 1
ATOM 556 C CA . ASN A 1 70 ? 16.854 -2.785 1.883 1.00 85.94 70 ASN A CA 1
ATOM 557 C C . ASN A 1 70 ? 15.960 -1.726 2.544 1.00 85.94 70 ASN A C 1
ATOM 559 O O . ASN A 1 70 ? 15.688 -1.798 3.745 1.00 85.94 70 ASN A O 1
ATOM 563 N N . GLY A 1 71 ? 15.474 -0.757 1.762 1.00 87.19 71 GLY A N 1
ATOM 564 C CA . GLY A 1 71 ? 14.647 0.335 2.268 1.00 87.19 71 GLY A CA 1
ATOM 565 C C . GLY A 1 71 ? 13.272 -0.140 2.735 1.00 87.19 71 GLY A C 1
ATOM 566 O O . GLY A 1 71 ? 12.806 0.270 3.801 1.00 87.19 71 GLY A O 1
ATOM 567 N N . ILE A 1 72 ? 12.634 -1.031 1.969 1.00 92.19 72 ILE A N 1
ATOM 568 C CA . I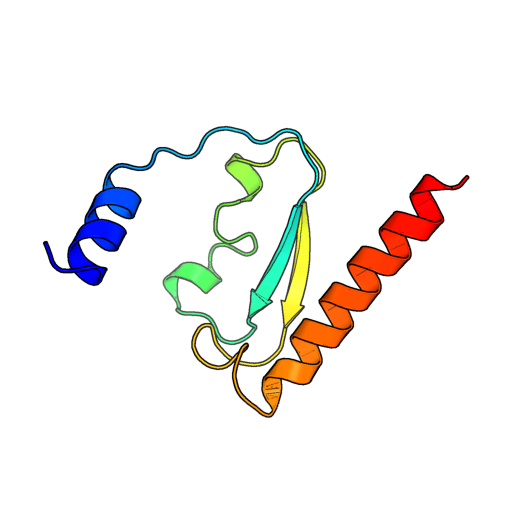LE A 1 72 ? 11.343 -1.613 2.354 1.00 92.19 72 ILE A CA 1
ATOM 569 C C . ILE A 1 72 ? 11.496 -2.574 3.540 1.00 92.19 72 ILE A C 1
ATOM 571 O O . ILE A 1 72 ? 10.699 -2.507 4.474 1.00 92.19 72 ILE A O 1
ATOM 575 N N . ALA A 1 73 ? 12.553 -3.395 3.565 1.00 93.00 73 ALA A N 1
ATOM 576 C CA . ALA A 1 73 ? 12.809 -4.325 4.664 1.00 93.00 73 ALA A CA 1
ATOM 577 C C . ALA A 1 73 ? 12.990 -3.597 6.007 1.00 93.00 73 ALA A C 1
ATOM 579 O O . ALA A 1 73 ? 12.334 -3.947 6.987 1.00 93.00 73 ALA A O 1
ATOM 580 N N . ALA A 1 74 ? 13.803 -2.535 6.040 1.00 92.12 74 ALA A N 1
ATOM 581 C CA . ALA A 1 74 ? 14.035 -1.749 7.253 1.00 92.12 74 ALA A CA 1
ATOM 582 C C . ALA A 1 74 ? 12.752 -1.087 7.789 1.00 92.12 74 ALA A C 1
ATOM 584 O O . ALA A 1 74 ? 12.543 -1.002 9.000 1.00 92.12 74 ALA A O 1
ATOM 585 N N . LYS A 1 75 ? 11.870 -0.624 6.895 1.00 93.62 75 LYS A N 1
ATOM 586 C CA . LYS A 1 75 ? 10.588 -0.022 7.286 1.00 93.62 75 LYS A CA 1
ATOM 587 C C . LYS A 1 75 ? 9.608 -1.059 7.827 1.00 93.62 75 LYS A C 1
ATOM 589 O O . LYS A 1 75 ? 8.978 -0.799 8.848 1.00 93.62 75 LYS A O 1
ATOM 594 N N . ILE A 1 76 ? 9.523 -2.234 7.201 1.00 94.75 76 ILE A N 1
ATOM 595 C CA . ILE A 1 76 ? 8.704 -3.344 7.707 1.00 94.75 76 ILE A CA 1
ATOM 596 C C . ILE A 1 76 ? 9.174 -3.760 9.105 1.00 94.75 76 ILE A C 1
ATOM 598 O O . ILE A 1 76 ? 8.349 -3.859 10.012 1.00 94.75 76 ILE A O 1
ATOM 602 N N . ASP A 1 77 ? 10.481 -3.947 9.298 1.00 95.50 77 ASP A N 1
ATOM 603 C CA . ASP A 1 77 ? 11.054 -4.354 10.586 1.00 95.50 77 ASP A CA 1
ATOM 604 C C . ASP A 1 77 ? 10.726 -3.352 11.701 1.00 95.50 77 ASP A C 1
ATOM 606 O O . ASP A 1 77 ? 10.255 -3.728 12.779 1.00 95.50 77 ASP A O 1
ATOM 610 N N . ARG A 1 78 ? 10.854 -2.053 11.406 1.00 94.44 78 ARG A N 1
ATOM 611 C CA . ARG A 1 78 ? 10.457 -0.988 12.329 1.00 94.44 78 ARG A CA 1
ATOM 612 C C . ARG A 1 78 ? 8.971 -1.050 12.681 1.00 94.44 78 ARG A C 1
ATOM 614 O O . ARG A 1 78 ? 8.632 -1.020 13.859 1.00 94.44 78 ARG A O 1
ATOM 621 N N . CYS A 1 79 ? 8.088 -1.166 11.688 1.00 94.50 79 CYS A N 1
ATOM 622 C CA . CYS A 1 79 ? 6.643 -1.247 11.919 1.00 94.50 79 CYS A CA 1
ATOM 623 C C . CYS A 1 79 ? 6.263 -2.448 12.795 1.00 94.50 79 CYS A C 1
ATOM 625 O O . CYS A 1 79 ? 5.402 -2.328 13.667 1.00 94.50 79 CYS A O 1
ATOM 627 N N . LEU A 1 80 ? 6.890 -3.604 12.570 1.00 93.69 80 LEU A N 1
ATOM 628 C CA . LEU A 1 80 ? 6.650 -4.807 13.367 1.00 93.69 80 LEU A CA 1
ATOM 629 C C . LEU A 1 80 ? 7.156 -4.632 14.800 1.00 93.69 80 LEU A C 1
ATOM 631 O O . LEU A 1 80 ? 6.431 -4.923 15.750 1.00 93.69 80 LEU A O 1
ATOM 635 N N . THR A 1 81 ? 8.363 -4.096 14.951 1.00 93.56 81 THR A N 1
ATOM 636 C CA . THR A 1 81 ? 8.991 -3.844 16.248 1.00 93.56 81 THR A CA 1
ATOM 637 C C . THR A 1 81 ? 8.174 -2.856 17.084 1.00 93.56 81 THR A C 1
ATOM 639 O O . THR A 1 81 ? 7.826 -3.157 18.227 1.00 93.56 81 THR A O 1
ATOM 642 N N . ASP A 1 82 ? 7.769 -1.726 16.501 1.00 88.12 82 ASP A N 1
ATOM 643 C CA . ASP A 1 82 ? 6.950 -0.711 17.171 1.00 88.12 82 ASP A CA 1
ATOM 644 C C . ASP A 1 82 ? 5.609 -1.301 17.645 1.00 88.12 82 ASP A C 1
ATOM 646 O O . ASP A 1 82 ? 5.142 -0.998 18.745 1.00 88.12 82 ASP A O 1
ATOM 650 N N . LYS A 1 83 ? 4.981 -2.182 16.855 1.00 83.50 83 LYS A N 1
ATOM 651 C CA . LYS A 1 83 ? 3.726 -2.848 17.246 1.00 83.50 83 LYS A CA 1
ATOM 652 C C . LYS A 1 83 ? 3.914 -3.835 18.395 1.00 83.50 83 LYS A C 1
ATOM 654 O O . LYS A 1 83 ? 3.065 -3.880 19.285 1.00 83.50 83 LYS A O 1
ATOM 659 N N . ILE A 1 84 ? 5.005 -4.599 18.402 1.00 79.75 84 ILE A N 1
ATOM 660 C CA . ILE A 1 84 ? 5.315 -5.550 19.481 1.00 79.75 84 ILE A CA 1
ATOM 661 C C . ILE A 1 84 ? 5.510 -4.804 20.807 1.00 79.75 84 ILE A C 1
ATOM 663 O O . ILE A 1 84 ? 4.916 -5.182 21.821 1.00 79.75 84 ILE A O 1
ATOM 667 N N . PHE A 1 85 ? 6.277 -3.711 20.799 1.00 71.06 85 PHE A N 1
ATOM 668 C CA . PHE A 1 85 ? 6.526 -2.928 22.010 1.00 71.06 85 PHE A CA 1
ATOM 669 C C . PHE A 1 85 ? 5.272 -2.214 22.523 1.00 71.06 85 PHE A C 1
ATOM 671 O O . PHE A 1 85 ? 5.006 -2.247 23.721 1.00 71.06 85 PHE A O 1
ATOM 678 N N . ASN A 1 86 ? 4.457 -1.638 21.635 1.00 65.50 86 ASN A N 1
ATOM 679 C CA . ASN A 1 86 ? 3.236 -0.929 22.035 1.00 65.50 86 ASN A CA 1
ATOM 680 C C . ASN A 1 86 ? 2.098 -1.856 22.495 1.00 65.50 86 ASN A C 1
ATOM 682 O O . ASN A 1 86 ? 1.171 -1.389 23.144 1.00 65.50 86 ASN A O 1
ATOM 686 N N . SER A 1 87 ? 2.158 -3.154 22.181 1.00 61.84 87 SER A N 1
ATOM 687 C CA . SER A 1 87 ? 1.173 -4.148 22.642 1.00 61.84 87 SER A CA 1
ATOM 688 C C . SER A 1 87 ? 1.498 -4.736 24.023 1.00 61.84 87 SER A C 1
ATOM 690 O O . SER A 1 87 ? 0.715 -5.522 24.549 1.00 61.84 87 SER A O 1
ATOM 692 N N . SER A 1 88 ? 2.667 -4.408 24.586 1.00 57.75 88 SER A N 1
ATOM 693 C CA . SER A 1 88 ? 3.190 -4.979 25.838 1.00 57.75 88 SER A CA 1
ATOM 694 C C . SER A 1 88 ? 3.049 -4.046 27.053 1.00 57.75 88 SER A C 1
ATOM 696 O O . SER A 1 88 ? 3.573 -4.365 28.122 1.00 57.75 88 SER A O 1
ATOM 698 N N . CYS A 1 89 ? 2.361 -2.911 26.891 1.00 43.34 89 CYS A N 1
ATOM 699 C CA . CYS A 1 89 ? 2.094 -1.908 27.924 1.00 43.34 89 CYS A CA 1
ATOM 700 C C . CYS A 1 89 ? 0.595 -1.806 28.219 1.00 43.34 89 CYS A C 1
ATOM 702 O O . CYS A 1 89 ? -0.196 -1.842 27.250 1.0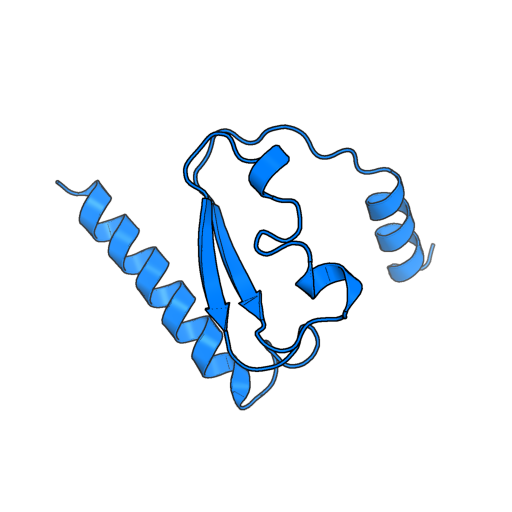0 43.34 89 CYS A O 1
#

Mean predicted aligned error: 4.72 Å

Solvent-accessible surface area (backbone atoms only — not comparable to full-atom values): 5421 Å² total; per-residue (Å²): 132,58,70,68,60,52,51,53,53,49,58,74,68,57,75,92,65,75,37,70,58,70,45,80,44,78,40,47,69,51,60,58,75,78,53,64,78,34,91,62,71,69,45,73,86,30,45,72,34,56,78,46,78,41,81,36,68,49,27,84,91,39,30,83,35,84,83,39,34,59,61,52,50,56,51,52,53,48,57,54,50,54,51,57,60,64,70,74,110

Radius of gyration: 15.6 Å; Cα contacts (8 Å, |Δi|>4): 86; chains: 1; bounding box: 34×34×45 Å

Organism: NCBI:txid2107692

pLDDT: mean 91.04, std 9.4, range [43.34, 98.12]

Sequence (89 aa):
LNIIDCNLQAELNYRARSYPGDIDLFRCQVQLLENSLYPDLGWGELVTGRLQIHEIDGSHYGALRDPDTNGIAAKIDRCLTDKIFNSSC

Secondary structure (DSSP, 8-state):
--HHHHHHHHHHH-----B-S-EEEEEEEE--HHHHT-TTTTGGGTBSS-EEEEEEEEETTTTTSTTTHHHHHHHHHHHHHHHHHHT--